Protein AF-D0INI2-F1 (afdb_monomer_lite)

Foldseek 3Di:
DAFEAEQEPADDDPRVVPSQVPGPHHHYDVPHD

Radius of gyration: 9.16 Å; chains: 1; bounding box: 26×10×19 Å

Organism: NCBI:txid157217

Sequence (33 aa):
LLYIAILTYPTTGGVTASFGMLGDIIIAEPKAY

pLDDT: mean 83.05, std 5.87, range [60.19, 90.25]

Structure (mmCIF, N/CA/C/O backbone):
data_AF-D0INI2-F1
#
_entry.id   AF-D0INI2-F1
#
loop_
_atom_site.group_PDB
_atom_site.id
_atom_site.type_symbol
_atom_site.label_atom_id
_atom_site.label_alt_id
_atom_site.label_comp_id
_atom_site.label_asym_id
_atom_site.label_entity_id
_atom_site.label_seq_id
_atom_site.pdbx_PDB_ins_code
_atom_site.Cartn_x
_atom_site.Cartn_y
_atom_site.Cartn_z
_atom_site.occupancy
_atom_site.B_iso_or_equiv
_atom_site.auth_seq_id
_atom_site.auth_comp_id
_atom_site.auth_asym_id
_atom_site.auth_atom_id
_atom_site.pdbx_PDB_model_num
ATOM 1 N N . LEU A 1 1 ? -21.195 0.288 4.410 1.00 74.62 1 LEU A N 1
ATOM 2 C CA . LEU A 1 1 ? -20.330 1.245 3.688 1.00 74.62 1 LEU A CA 1
ATOM 3 C C . LEU A 1 1 ? -19.303 0.404 2.953 1.00 74.62 1 LEU A C 1
ATOM 5 O O . LEU A 1 1 ? -18.841 -0.542 3.565 1.00 74.62 1 LEU A O 1
ATOM 9 N N . LEU A 1 2 ? -19.049 0.668 1.673 1.00 85.44 2 LEU A N 1
ATOM 10 C CA . LEU A 1 2 ? -18.056 -0.060 0.880 1.00 85.44 2 LEU A CA 1
ATOM 11 C C . LEU A 1 2 ? -16.833 0.842 0.713 1.00 85.44 2 LEU A C 1
ATOM 13 O O . LEU A 1 2 ? -16.984 1.963 0.220 1.00 85.44 2 LEU A O 1
ATOM 17 N N . TYR A 1 3 ? -15.657 0.367 1.112 1.00 84.88 3 TYR A N 1
ATOM 18 C CA . TYR A 1 3 ? -14.398 1.092 0.996 1.00 84.88 3 TYR A CA 1
ATOM 19 C C . TYR A 1 3 ? -13.397 0.296 0.154 1.00 84.88 3 TYR A C 1
ATOM 21 O O . TYR A 1 3 ? -12.981 -0.805 0.511 1.00 84.88 3 TYR A O 1
ATOM 29 N N . ILE A 1 4 ? -13.028 0.866 -0.993 1.00 88.06 4 ILE A N 1
ATOM 30 C CA . ILE A 1 4 ? -12.091 0.262 -1.939 1.00 88.06 4 ILE A CA 1
ATOM 31 C C . ILE A 1 4 ? -10.796 1.067 -1.890 1.00 88.06 4 ILE A C 1
ATOM 33 O O . ILE A 1 4 ? -10.789 2.248 -2.240 1.00 88.06 4 ILE A O 1
ATOM 37 N N . ALA A 1 5 ? -9.712 0.429 -1.459 1.00 87.12 5 ALA A N 1
ATOM 38 C CA . ALA A 1 5 ? -8.391 1.035 -1.398 1.00 87.12 5 ALA A CA 1
ATOM 39 C C . ALA A 1 5 ? -7.612 0.699 -2.675 1.00 87.12 5 ALA A C 1
ATOM 41 O O . ALA A 1 5 ? -7.384 -0.471 -2.983 1.00 87.12 5 ALA A O 1
ATOM 42 N N . ILE A 1 6 ? -7.209 1.729 -3.420 1.00 87.06 6 ILE A N 1
ATOM 43 C CA . ILE A 1 6 ? -6.373 1.583 -4.615 1.00 87.06 6 ILE A CA 1
ATOM 44 C C . ILE A 1 6 ? -4.954 2.021 -4.250 1.00 87.06 6 ILE A C 1
ATOM 46 O O . ILE A 1 6 ? -4.722 3.198 -3.979 1.00 87.06 6 ILE A O 1
ATOM 50 N N . LEU A 1 7 ? -4.024 1.067 -4.208 1.00 86.44 7 LEU A N 1
ATOM 51 C CA . LEU A 1 7 ? -2.630 1.279 -3.823 1.00 86.44 7 LEU A CA 1
ATOM 52 C C . LEU A 1 7 ? -1.752 1.426 -5.068 1.00 86.44 7 LEU A C 1
ATOM 54 O O . LEU A 1 7 ? -1.618 0.497 -5.867 1.00 86.44 7 LEU A O 1
ATOM 58 N N . THR A 1 8 ? -1.130 2.593 -5.207 1.00 86.25 8 THR A N 1
ATOM 59 C CA . THR A 1 8 ? -0.150 2.892 -6.258 1.00 86.25 8 THR A CA 1
ATOM 60 C C . THR A 1 8 ? 1.240 3.044 -5.648 1.00 86.25 8 THR A C 1
ATOM 62 O O . THR A 1 8 ? 1.396 3.499 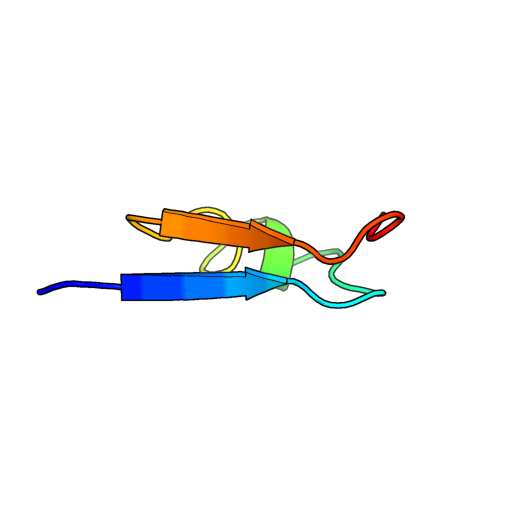-4.515 1.00 86.25 8 THR A O 1
ATOM 65 N N . TYR A 1 9 ? 2.270 2.665 -6.382 1.00 84.75 9 TYR A N 1
ATOM 66 C CA 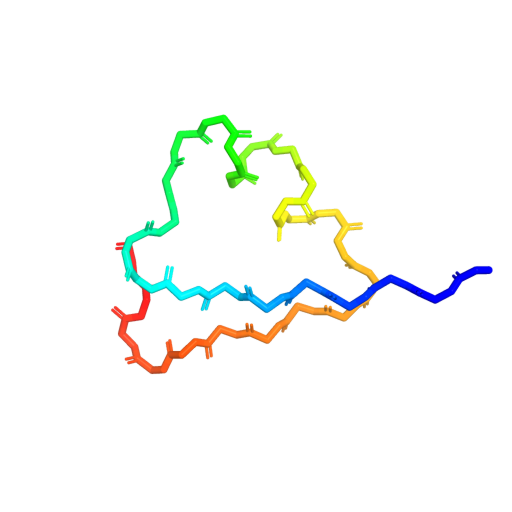. TYR A 1 9 ? 3.658 2.854 -6.025 1.00 84.75 9 TYR A CA 1
ATOM 67 C C . TYR A 1 9 ? 4.007 4.352 -5.951 1.00 84.75 9 TYR A C 1
ATOM 69 O O . TYR A 1 9 ? 3.711 5.099 -6.886 1.00 84.75 9 TYR A O 1
ATOM 77 N N . PRO A 1 10 ? 4.711 4.803 -4.901 1.00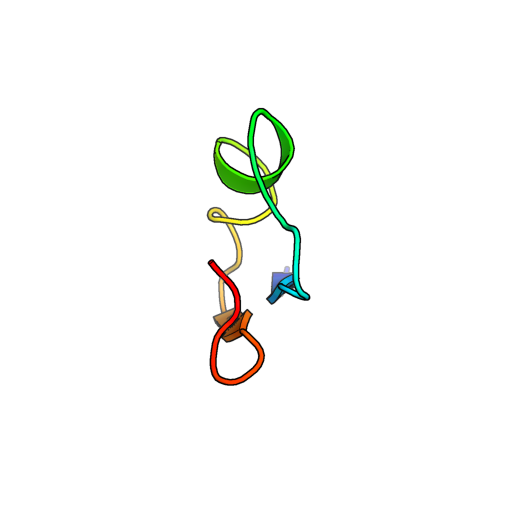 82.38 10 PRO A N 1
ATOM 78 C CA . PRO A 1 10 ? 4.992 4.108 -3.645 1.00 82.38 10 PRO A CA 1
ATOM 79 C C . PRO A 1 10 ? 3.882 4.371 -2.613 1.00 82.38 10 PRO A C 1
ATOM 81 O O . PRO A 1 10 ? 3.616 5.520 -2.264 1.00 82.38 10 PRO A O 1
ATOM 84 N N . THR A 1 11 ? 3.284 3.314 -2.053 1.00 83.38 11 THR A N 1
ATOM 85 C CA . THR A 1 11 ? 2.441 3.434 -0.8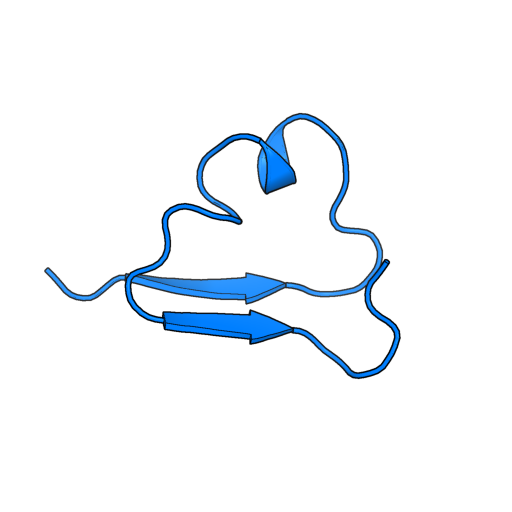51 1.00 83.38 11 THR A CA 1
ATOM 86 C C . THR A 1 11 ? 3.148 2.752 0.309 1.00 83.38 11 THR A C 1
ATOM 88 O O . THR A 1 11 ? 3.161 1.527 0.408 1.00 83.38 11 THR A O 1
ATOM 91 N N . THR A 1 12 ? 3.762 3.550 1.180 1.00 83.38 12 THR A N 1
ATOM 92 C CA . THR A 1 12 ? 4.562 3.058 2.309 1.00 83.38 12 THR A CA 1
ATOM 93 C C . THR A 1 12 ? 4.213 3.789 3.607 1.00 83.38 12 THR A C 1
ATOM 95 O O . THR A 1 12 ? 3.439 4.752 3.636 1.00 83.38 12 THR A O 1
ATOM 98 N N . GLY A 1 13 ? 4.786 3.324 4.719 1.00 85.88 13 GLY A N 1
ATOM 99 C CA . GLY A 1 13 ? 4.685 3.992 6.014 1.00 85.88 13 GLY A CA 1
ATOM 100 C C . GLY A 1 13 ? 3.257 4.033 6.564 1.00 85.88 13 GLY A C 1
ATOM 101 O O . GLY A 1 13 ? 2.541 3.032 6.567 1.00 85.88 13 GLY A O 1
ATOM 102 N N . GLY A 1 14 ? 2.850 5.202 7.065 1.00 82.44 14 GLY A N 1
ATOM 103 C CA . GLY A 1 14 ? 1.587 5.371 7.789 1.00 82.44 14 GLY A CA 1
ATOM 104 C C . GLY A 1 14 ? 0.333 5.122 6.950 1.00 82.44 14 GLY A C 1
ATOM 105 O O . GLY A 1 14 ? -0.683 4.708 7.501 1.00 82.44 14 GLY A O 1
ATOM 106 N N . VAL A 1 15 ? 0.399 5.319 5.629 1.00 79.81 15 VAL A N 1
ATOM 107 C CA . VAL A 1 15 ? -0.734 5.089 4.716 1.00 79.81 15 VAL A CA 1
ATOM 108 C C . VAL A 1 15 ? -1.013 3.592 4.576 1.00 79.81 15 VAL A C 1
ATOM 110 O O . VAL A 1 15 ? -2.155 3.163 4.736 1.00 79.81 15 VAL A O 1
ATOM 113 N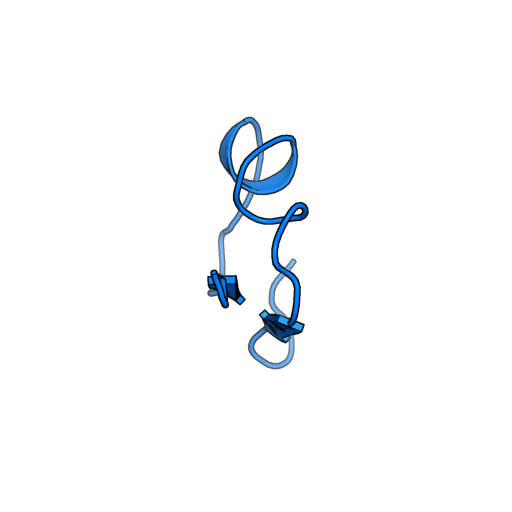 N . THR A 1 16 ? 0.030 2.777 4.397 1.00 79.81 16 THR A N 1
ATOM 114 C CA . THR A 1 16 ? -0.076 1.310 4.399 1.00 79.81 16 THR A CA 1
ATOM 115 C C . THR A 1 16 ? -0.516 0.784 5.762 1.00 79.81 16 THR A C 1
ATOM 117 O O . THR A 1 16 ? -1.394 -0.065 5.833 1.00 79.81 16 THR A O 1
ATOM 120 N N . ALA A 1 17 ? 0.036 1.318 6.856 1.00 81.75 17 ALA A N 1
ATOM 121 C CA . ALA A 1 17 ? -0.275 0.869 8.218 1.00 81.75 17 ALA A CA 1
ATOM 122 C C . ALA A 1 17 ? -1.662 1.303 8.737 1.00 81.75 17 ALA A C 1
ATOM 124 O O . ALA A 1 17 ? -2.011 1.004 9.878 1.00 81.75 17 ALA A O 1
ATOM 125 N N . SER A 1 18 ? -2.440 2.031 7.933 1.00 84.06 18 SER A N 1
ATOM 126 C CA . SER A 1 18 ? -3.773 2.501 8.304 1.00 84.06 18 SER A CA 1
ATOM 127 C C . SER A 1 18 ? -4.775 2.237 7.180 1.00 84.06 18 SER A C 1
ATOM 129 O O . SER A 1 18 ? -5.046 1.091 6.834 1.00 84.06 18 SER A O 1
ATOM 131 N N . PHE A 1 19 ? -5.340 3.283 6.589 1.00 80.62 19 PHE A N 1
ATOM 132 C CA . PHE A 1 19 ? -6.452 3.193 5.651 1.00 80.62 19 PHE A CA 1
ATOM 133 C C . PHE A 1 19 ? -6.096 2.528 4.311 1.00 80.62 19 PHE A C 1
ATOM 135 O O . PHE A 1 19 ? -7.007 2.162 3.575 1.00 80.62 19 PHE A O 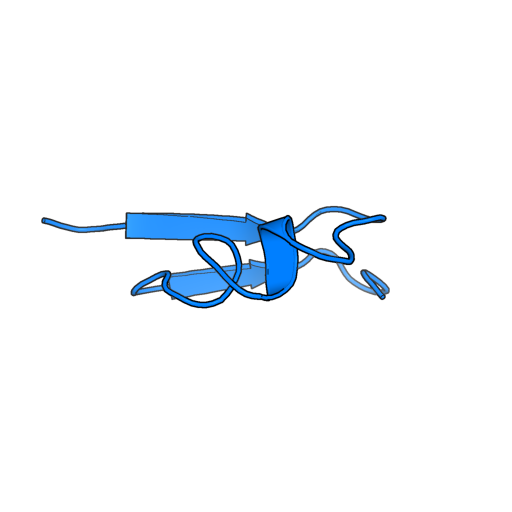1
ATOM 142 N N . GLY A 1 20 ? -4.816 2.341 3.979 1.00 78.62 20 GLY A N 1
ATOM 143 C CA . GLY A 1 20 ? -4.397 1.613 2.779 1.00 78.62 20 GLY A CA 1
ATOM 144 C C . GLY A 1 20 ? -4.608 0.094 2.863 1.00 78.62 20 GLY A C 1
ATOM 145 O O . GLY A 1 20 ? -4.864 -0.537 1.844 1.00 78.62 20 GLY A O 1
ATOM 146 N N . MET A 1 21 ? -4.554 -0.492 4.065 1.00 81.12 21 MET A N 1
ATOM 147 C CA . MET A 1 21 ? -4.732 -1.940 4.301 1.00 81.12 21 MET A CA 1
ATOM 148 C C . MET A 1 21 ? -6.070 -2.290 4.974 1.00 81.12 21 MET A C 1
ATOM 150 O O . MET A 1 21 ? -6.355 -3.458 5.213 1.00 81.12 21 MET A O 1
ATOM 154 N N . LEU A 1 22 ? -6.898 -1.288 5.284 1.00 87.31 22 LEU A N 1
ATOM 155 C CA . LEU A 1 22 ? -8.210 -1.459 5.925 1.00 87.31 22 LEU A CA 1
ATOM 156 C C . LEU A 1 22 ? -9.383 -1.353 4.927 1.00 87.31 22 LEU A C 1
ATOM 158 O O . LEU A 1 22 ? -10.522 -1.141 5.334 1.00 87.31 22 LEU A O 1
ATOM 162 N N . GLY A 1 23 ? -9.104 -1.460 3.622 1.00 86.38 23 GLY A N 1
ATOM 163 C CA . GLY A 1 23 ? -10.111 -1.553 2.558 1.00 86.38 23 GLY A CA 1
ATOM 164 C C . GLY A 1 23 ? -10.883 -2.870 2.597 1.00 86.38 23 GLY A C 1
ATOM 165 O O . GLY A 1 23 ? -10.271 -3.920 2.762 1.00 86.38 23 GLY A O 1
ATOM 166 N N . ASP A 1 24 ? -12.201 -2.831 2.368 1.00 88.44 24 ASP A N 1
ATOM 167 C CA . ASP A 1 24 ? -13.001 -4.042 2.110 1.00 88.44 24 ASP A CA 1
ATOM 168 C C . ASP A 1 24 ? -12.480 -4.772 0.862 1.00 88.44 24 ASP A C 1
ATOM 170 O O . ASP A 1 24 ? -12.483 -6.000 0.780 1.00 88.44 24 ASP A O 1
ATOM 174 N N . ILE A 1 25 ? -12.021 -3.992 -0.121 1.00 86.31 25 ILE A N 1
ATOM 175 C CA . ILE A 1 25 ? -11.354 -4.469 -1.329 1.00 86.31 25 ILE A CA 1
ATOM 176 C C . ILE A 1 25 ? -10.086 -3.640 -1.519 1.00 86.31 25 ILE A C 1
ATOM 178 O O . ILE A 1 25 ? -10.144 -2.412 -1.573 1.00 86.31 25 ILE A O 1
ATOM 182 N N . ILE A 1 26 ? -8.945 -4.316 -1.649 1.00 90.25 26 ILE A N 1
ATOM 183 C CA . ILE A 1 26 ? -7.643 -3.688 -1.886 1.00 90.25 26 ILE A CA 1
ATOM 184 C C . ILE A 1 26 ? -7.172 -4.071 -3.287 1.00 90.25 26 ILE A C 1
ATOM 186 O O . ILE A 1 26 ? -7.049 -5.254 -3.608 1.00 90.25 26 ILE A O 1
ATOM 190 N N . ILE A 1 27 ? -6.914 -3.068 -4.124 1.00 88.19 27 ILE A N 1
ATOM 191 C CA . ILE A 1 27 ? -6.411 -3.232 -5.490 1.00 88.19 27 ILE A CA 1
ATOM 192 C C . ILE A 1 27 ? -5.067 -2.516 -5.570 1.00 88.19 27 ILE A C 1
ATOM 194 O O . ILE A 1 27 ? -4.999 -1.311 -5.359 1.00 88.19 27 ILE A O 1
ATOM 198 N N . ALA A 1 28 ? -4.004 -3.251 -5.877 1.00 88.44 28 ALA A N 1
ATOM 199 C CA . ALA A 1 28 ? -2.661 -2.700 -6.016 1.00 88.44 28 ALA A CA 1
ATOM 200 C C . ALA A 1 28 ? -2.180 -2.808 -7.465 1.00 88.44 28 ALA A C 1
ATOM 202 O O . ALA A 1 28 ? -2.491 -3.785 -8.155 1.00 88.44 28 ALA A O 1
ATOM 203 N N . GLU A 1 29 ? -1.412 -1.823 -7.930 1.00 89.38 29 GLU A N 1
ATOM 204 C CA . GLU A 1 29 ? -0.765 -1.948 -9.235 1.00 89.38 29 GLU A CA 1
ATOM 205 C C . GLU A 1 29 ? 0.311 -3.053 -9.227 1.00 89.38 29 GLU A C 1
ATOM 207 O O . GLU A 1 29 ? 0.950 -3.312 -8.198 1.00 89.38 29 GLU A O 1
ATOM 212 N N . PRO A 1 30 ? 0.551 -3.726 -10.366 1.00 79.81 30 PRO A N 1
ATOM 213 C CA . PRO A 1 30 ? 1.628 -4.700 -10.470 1.00 79.81 30 PRO A CA 1
ATOM 214 C C . PRO A 1 30 ? 2.974 -4.041 -10.143 1.00 79.81 30 PRO A C 1
ATOM 216 O O . PRO A 1 30 ? 3.377 -3.099 -10.819 1.00 79.81 30 PRO A O 1
ATOM 219 N N . LYS A 1 31 ? 3.699 -4.591 -9.159 1.00 74.88 31 LYS A N 1
ATOM 220 C CA . LYS A 1 31 ? 4.963 -4.056 -8.607 1.00 74.88 31 LYS A CA 1
ATOM 221 C C . LYS A 1 31 ? 4.822 -2.840 -7.674 1.00 74.88 31 LYS A C 1
ATOM 223 O O . LYS A 1 31 ? 5.837 -2.215 -7.378 1.00 74.88 31 LYS A O 1
ATOM 228 N N . ALA A 1 32 ? 3.629 -2.541 -7.155 1.00 73.25 32 ALA A N 1
ATOM 229 C CA . ALA A 1 32 ? 3.516 -1.704 -5.963 1.00 73.25 32 ALA A CA 1
ATOM 230 C C . ALA A 1 32 ? 4.195 -2.402 -4.776 1.00 73.25 32 ALA A C 1
ATOM 232 O O . ALA A 1 32 ? 3.708 -3.423 -4.288 1.00 73.25 32 ALA A O 1
ATOM 233 N N . TYR A 1 33 ? 5.333 -1.863 -4.346 1.00 60.19 33 TYR A N 1
ATOM 234 C CA . TYR A 1 33 ? 6.026 -2.220 -3.111 1.00 60.19 33 TYR A CA 1
ATOM 235 C C . TYR A 1 33 ? 6.451 -0.950 -2.377 1.00 60.19 33 TYR A C 1
ATOM 237 O O . TYR A 1 33 ? 7.010 -0.053 -3.049 1.00 60.19 33 TYR A O 1
#

Secondary structure (DSSP, 8-state):
---EEEE-SS--TTTTTTTTT--SEEEE-TT--

InterPro domains:
  IPR011762 Acetyl-coenzyme A carboxyltransferase, N-terminal [PS50980] (1-33)
  IPR029045 ClpP/crotonase-like domain superfamily [SSF52096] (2-33)